Protei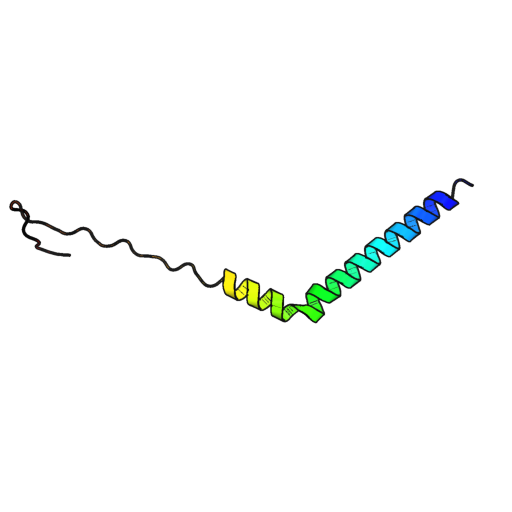n AF-A0A124FU90-F1 (afdb_monomer_lite)

Radius of gyration: 30.79 Å; chains: 1; bounding box: 58×31×80 Å

Sequence (66 aa):
MRTKRFDLFFVLFLLTIGFFIYKLYDYQIVNSEKYAAQVESISRRSISILPPRGMILDRNGIPIAW

Secondary structure (DSSP, 8-state):
--HHHHHHHHHHHHHHHHHHHHHHHIIIIISHHHHHHHHHHHHS-----PPPPPPEE-TTS-EEE-

Foldseek 3Di:
DVVVVVVVVVVVVVVVVVVVVVVVCCCVPVCVVVVVVVVVVVVPDPDPPDDDDDFDADPVRHTPGD

Organism: NCBI:txid1236046

Structure (mmCIF, N/CA/C/O backbone):
data_AF-A0A124FU90-F1
#
_entry.id   AF-A0A124FU90-F1
#
loop_
_atom_site.group_PDB
_atom_site.id
_atom_site.type_symbol
_atom_site.label_atom_id
_atom_site.label_alt_id
_atom_site.label_comp_id
_atom_site.label_asym_id
_atom_site.label_entity_id
_atom_site.label_seq_id
_atom_site.pdbx_PDB_ins_code
_atom_site.Cartn_x
_atom_site.Cartn_y
_atom_site.Cartn_z
_atom_site.occupancy
_atom_site.B_iso_or_equiv
_atom_site.auth_seq_id
_atom_site.auth_comp_id
_atom_site.auth_asym_id
_atom_site.auth_atom_id
_atom_site.pdbx_PDB_model_num
ATOM 1 N N . MET A 1 1 ? -27.474 12.690 33.871 1.00 54.44 1 MET A N 1
ATOM 2 C CA . MET A 1 1 ? -27.654 12.633 32.396 1.00 54.44 1 MET A CA 1
ATOM 3 C C . MET A 1 1 ? -26.427 13.063 31.568 1.00 54.44 1 MET A C 1
ATOM 5 O O . MET A 1 1 ? -26.453 12.868 30.360 1.00 54.44 1 MET A O 1
ATOM 9 N N . ARG A 1 2 ? -25.339 13.597 32.157 1.00 61.66 2 ARG A N 1
ATOM 10 C CA . ARG A 1 2 ? -24.162 14.097 31.408 1.00 61.66 2 ARG A CA 1
ATOM 11 C C . ARG A 1 2 ? -23.155 13.005 30.983 1.00 61.66 2 ARG A C 1
ATOM 13 O O . ARG A 1 2 ? -22.514 13.161 29.955 1.00 61.66 2 ARG A O 1
ATOM 20 N N . THR A 1 3 ? -23.082 11.887 31.708 1.00 71.38 3 THR A N 1
ATOM 21 C CA . THR A 1 3 ? -22.170 10.753 31.434 1.00 71.38 3 THR A CA 1
ATOM 22 C C . THR A 1 3 ? -22.601 9.895 30.244 1.00 71.38 3 THR A C 1
ATOM 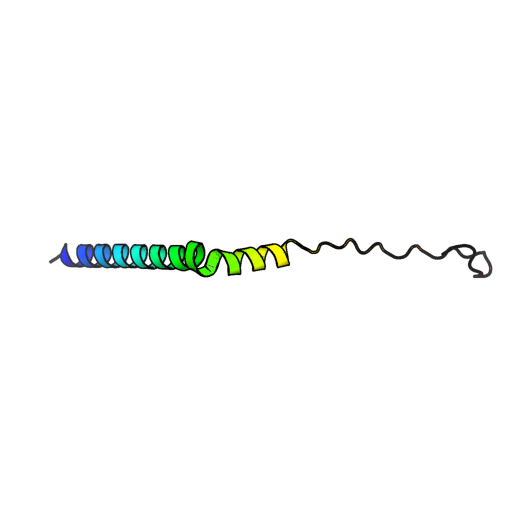24 O O . THR A 1 3 ? -21.777 9.565 29.406 1.00 71.38 3 THR A O 1
ATOM 27 N N . LYS A 1 4 ? -23.910 9.665 30.072 1.00 80.75 4 LYS A N 1
ATOM 28 C CA . LYS A 1 4 ? -24.490 8.854 28.979 1.00 80.75 4 LYS A CA 1
ATOM 29 C C . LYS A 1 4 ? -24.049 9.285 27.571 1.00 80.75 4 LYS A C 1
ATOM 31 O O . LYS A 1 4 ? -23.932 8.452 26.683 1.00 80.75 4 LYS A O 1
ATOM 36 N N . ARG A 1 5 ? -23.830 10.589 27.353 1.00 82.75 5 ARG A N 1
ATOM 37 C CA . ARG A 1 5 ? -23.340 11.118 26.067 1.00 82.75 5 ARG A CA 1
ATOM 38 C C . ARG A 1 5 ? -21.863 10.791 25.858 1.00 82.75 5 ARG A C 1
ATOM 40 O O . ARG A 1 5 ? -21.476 10.446 24.753 1.00 82.75 5 ARG A O 1
ATOM 47 N N . PHE A 1 6 ? -21.061 10.883 26.916 1.00 88.12 6 PHE A N 1
ATOM 48 C CA . PHE A 1 6 ? -19.646 10.526 26.877 1.00 88.12 6 PHE A CA 1
ATOM 49 C C . PHE A 1 6 ? -19.460 9.018 26.666 1.00 88.12 6 PHE A C 1
ATOM 51 O O . PHE A 1 6 ? -18.673 8.624 25.813 1.00 88.12 6 PHE A O 1
ATOM 58 N N . ASP A 1 7 ? -20.263 8.192 27.343 1.00 89.69 7 ASP A N 1
ATOM 59 C CA . ASP A 1 7 ? -20.274 6.737 27.149 1.00 89.69 7 ASP A CA 1
ATOM 60 C C . ASP A 1 7 ? -20.608 6.368 25.694 1.00 89.69 7 ASP A C 1
ATOM 62 O O . ASP A 1 7 ? -19.973 5.494 25.111 1.00 89.69 7 ASP A O 1
ATOM 66 N N . LEU A 1 8 ? -21.557 7.079 25.071 1.00 91.94 8 LEU A N 1
ATOM 67 C CA . LEU A 1 8 ? -21.892 6.890 23.658 1.00 91.94 8 LEU A CA 1
ATOM 68 C C . LEU A 1 8 ? -20.702 7.198 22.739 1.00 91.94 8 LEU A C 1
ATOM 70 O O . LEU A 1 8 ? -20.402 6.406 21.848 1.00 91.94 8 LEU A O 1
ATOM 74 N N . PHE A 1 9 ? -20.014 8.324 22.955 1.00 93.50 9 PHE A N 1
ATOM 75 C CA . PHE A 1 9 ? -18.818 8.662 22.178 1.00 93.50 9 PHE A CA 1
ATOM 76 C C . PHE A 1 9 ? -17.697 7.645 22.385 1.00 93.50 9 PHE A C 1
ATOM 78 O O . PHE A 1 9 ? -17.016 7.293 21.426 1.00 93.50 9 PHE A O 1
ATOM 85 N N . PHE A 1 10 ? -17.535 7.135 23.603 1.00 94.75 10 PHE A N 1
ATOM 86 C CA . PHE A 1 10 ? -16.536 6.120 23.910 1.00 94.75 10 PHE A CA 1
ATOM 87 C C . PHE A 1 10 ? -16.825 4.792 23.194 1.00 94.75 10 PHE A C 1
ATOM 89 O O . PHE A 1 10 ? -15.935 4.216 22.571 1.00 94.75 10 PHE A O 1
ATOM 96 N N . VAL A 1 11 ? -18.082 4.340 23.200 1.00 96.19 11 VAL A N 1
ATOM 97 C CA . VAL A 1 11 ? -18.500 3.143 22.452 1.00 96.19 11 VAL A CA 1
ATOM 98 C C . VAL A 1 11 ? -18.322 3.345 20.948 1.00 96.19 11 VAL A C 1
ATOM 100 O O . VAL A 1 11 ? -17.778 2.471 20.275 1.00 96.19 11 VAL A O 1
ATOM 103 N N . LEU A 1 12 ? -18.721 4.502 20.412 1.00 96.56 12 LEU A N 1
ATOM 104 C CA . LEU A 1 12 ? -18.541 4.819 18.993 1.00 96.56 12 LEU A CA 1
ATOM 105 C C . LEU A 1 12 ? -17.057 4.825 18.597 1.00 96.56 12 LEU A C 1
ATOM 107 O O . LEU A 1 12 ? -16.689 4.321 17.534 1.00 96.56 12 LEU A O 1
ATOM 111 N N . PHE A 1 13 ? -16.200 5.359 19.464 1.00 96.94 13 PHE A N 1
ATOM 112 C CA . PHE A 1 13 ? -14.757 5.372 19.267 1.00 96.94 13 PHE A CA 1
ATOM 113 C C . PHE A 1 13 ? -14.177 3.953 19.234 1.00 96.94 13 PHE A C 1
ATOM 115 O O . PHE A 1 13 ? -13.437 3.618 18.309 1.00 96.94 13 PHE A O 1
ATOM 122 N N . LEU A 1 14 ? -14.574 3.088 20.173 1.00 97.62 14 LEU A N 1
ATOM 123 C CA . LEU A 1 14 ? -14.156 1.683 20.180 1.00 97.62 14 LEU A CA 1
ATOM 124 C C . LEU A 1 14 ? -14.634 0.922 18.940 1.00 97.62 14 LEU A C 1
ATOM 126 O O . LEU A 1 14 ? -13.856 0.174 18.350 1.00 97.62 14 LEU A O 1
ATOM 130 N N . LEU A 1 15 ? -15.877 1.141 18.503 1.00 98.00 15 LEU A N 1
ATOM 131 C CA . LEU A 1 15 ? -16.392 0.549 17.264 1.00 98.00 15 LEU A CA 1
ATOM 132 C C . LEU A 1 15 ? -15.588 1.005 16.043 1.00 98.00 15 LEU A C 1
ATOM 134 O O . LEU A 1 15 ? -15.262 0.194 15.178 1.00 98.00 15 LEU A O 1
ATOM 138 N N . THR A 1 16 ? -15.223 2.285 16.000 1.00 97.94 16 THR A N 1
ATOM 139 C CA . THR A 1 16 ? -14.399 2.848 14.925 1.00 97.94 16 THR A CA 1
ATOM 140 C C . THR A 1 16 ? -13.013 2.204 14.897 1.00 97.94 16 THR A C 1
ATOM 142 O O . THR A 1 16 ? -12.550 1.789 13.835 1.00 97.94 16 THR A O 1
ATOM 145 N N . ILE A 1 17 ? -12.369 2.045 16.057 1.00 98.19 17 ILE A N 1
ATOM 146 C CA . ILE A 1 17 ? -11.087 1.333 16.160 1.00 98.19 17 ILE A CA 1
ATOM 147 C C . ILE A 1 17 ? -11.234 -0.115 15.685 1.00 98.19 17 ILE A C 1
ATOM 149 O O . ILE A 1 17 ? -10.441 -0.566 14.860 1.00 98.19 17 ILE A O 1
ATOM 153 N N . GLY A 1 18 ? -12.255 -0.833 16.159 1.00 98.06 18 GLY A N 1
ATOM 154 C CA . GLY A 1 18 ? -12.508 -2.218 15.755 1.00 98.06 18 GLY A CA 1
ATOM 155 C C . GLY A 1 18 ? -12.697 -2.361 14.242 1.00 98.06 18 GLY A C 1
ATOM 156 O O . GLY A 1 18 ? -12.127 -3.261 13.627 1.00 98.06 18 GLY A O 1
ATOM 157 N N . PHE A 1 19 ? -13.420 -1.425 13.623 1.00 98.19 19 PHE A N 1
AT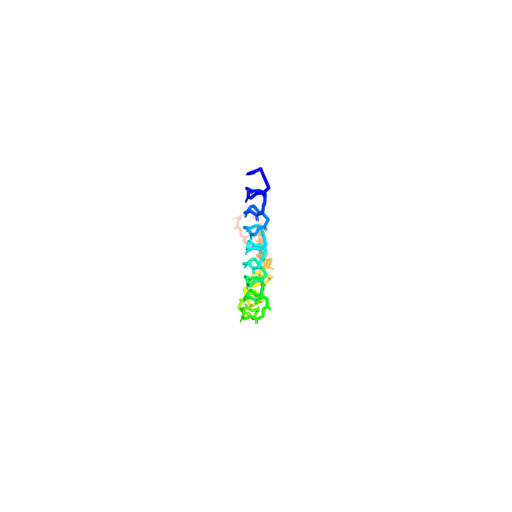OM 158 C CA . PHE A 1 19 ? -13.584 -1.369 12.172 1.00 98.19 19 PHE A CA 1
ATOM 159 C C . PHE A 1 19 ? -12.246 -1.188 11.442 1.00 98.19 19 PHE A C 1
ATOM 161 O O . PHE A 1 19 ? -11.976 -1.898 10.470 1.00 98.19 19 PHE A O 1
ATOM 168 N N . PHE A 1 20 ? -11.383 -0.283 11.912 1.00 98.00 20 PHE A N 1
ATOM 169 C CA . PHE A 1 20 ? -10.067 -0.082 11.304 1.00 98.00 20 PHE A CA 1
ATOM 170 C C . PHE A 1 20 ? -9.140 -1.285 11.486 1.00 98.00 20 PHE A C 1
ATOM 172 O O . PHE A 1 20 ? -8.430 -1.631 10.545 1.00 98.00 20 PHE A O 1
ATOM 179 N N . ILE A 1 21 ? -9.182 -1.966 12.635 1.00 98.12 21 ILE A N 1
ATOM 180 C CA . ILE A 1 21 ? -8.429 -3.212 12.854 1.00 98.12 21 ILE A CA 1
ATOM 181 C C . ILE A 1 21 ? -8.892 -4.292 11.873 1.00 98.12 21 ILE A C 1
ATOM 183 O O . ILE A 1 21 ? -8.061 -4.938 11.238 1.00 98.12 21 ILE A O 1
ATOM 187 N N . TYR A 1 22 ? -10.205 -4.456 11.696 1.00 98.00 22 TYR A N 1
ATOM 188 C CA . TYR A 1 22 ? -10.752 -5.401 10.725 1.00 98.00 22 TYR A CA 1
ATOM 189 C C . TYR A 1 22 ? -10.302 -5.077 9.294 1.00 98.00 22 TYR A C 1
ATOM 191 O O . TYR A 1 22 ? -9.863 -5.963 8.563 1.00 98.00 22 TYR A O 1
ATOM 199 N N . LYS A 1 23 ? -10.338 -3.798 8.903 1.00 97.25 23 LYS A N 1
ATOM 200 C CA . LYS A 1 23 ? -9.831 -3.362 7.595 1.00 97.25 23 LYS A CA 1
ATOM 201 C C . LYS A 1 23 ? -8.340 -3.621 7.427 1.00 97.25 23 LYS A C 1
ATOM 203 O O . LYS A 1 23 ? -7.908 -4.034 6.358 1.00 97.25 23 LYS A O 1
ATOM 208 N N . LEU A 1 24 ? -7.560 -3.412 8.478 1.00 97.06 24 LEU A N 1
ATOM 209 C CA . LEU A 1 24 ? -6.128 -3.663 8.461 1.00 97.06 24 LEU A CA 1
ATOM 210 C C . LEU A 1 24 ? -5.830 -5.163 8.327 1.00 97.06 24 LEU A C 1
ATOM 212 O O . LEU A 1 24 ? -4.960 -5.527 7.543 1.00 97.06 24 LEU A O 1
ATOM 216 N N . TYR A 1 25 ? -6.598 -6.027 8.995 1.00 97.38 25 TYR A N 1
ATOM 217 C CA . TYR A 1 25 ? -6.528 -7.478 8.804 1.00 97.38 25 TYR A CA 1
ATOM 218 C C . TYR A 1 25 ? -6.865 -7.890 7.362 1.00 97.38 25 TYR A C 1
ATOM 220 O O . TYR A 1 25 ? -6.134 -8.671 6.755 1.00 97.38 25 TYR A O 1
ATOM 228 N N . ASP A 1 26 ? -7.924 -7.327 6.779 1.00 97.00 26 ASP A N 1
ATOM 229 C CA . ASP A 1 26 ? -8.307 -7.588 5.387 1.00 97.00 26 ASP A CA 1
ATOM 230 C C . ASP A 1 26 ? -7.198 -7.181 4.398 1.00 97.00 26 ASP A C 1
ATOM 232 O O . ASP A 1 26 ? -6.859 -7.929 3.480 1.00 97.00 26 ASP A O 1
ATOM 236 N N . TYR A 1 27 ? -6.561 -6.029 4.609 1.00 94.94 27 TYR A N 1
ATOM 237 C CA . TYR A 1 27 ? -5.467 -5.579 3.748 1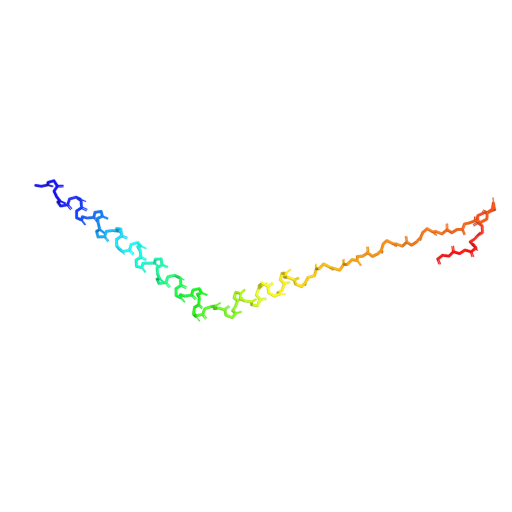.00 94.94 27 TYR A CA 1
ATOM 238 C C . TYR A 1 27 ? -4.173 -6.373 3.944 1.00 94.94 27 TYR A C 1
ATOM 240 O O . TYR A 1 27 ? -3.502 -6.684 2.961 1.00 94.94 27 TYR A O 1
ATOM 248 N N . GLN A 1 28 ? -3.813 -6.694 5.188 1.00 94.19 28 GLN A N 1
ATOM 249 C CA . GLN A 1 28 ? -2.517 -7.298 5.511 1.00 94.19 28 GLN A CA 1
ATOM 250 C C . GLN A 1 28 ? -2.499 -8.821 5.488 1.00 94.19 28 GLN A C 1
ATOM 252 O O . GLN A 1 28 ? -1.428 -9.386 5.306 1.00 94.19 28 GLN A O 1
ATOM 257 N N . ILE A 1 29 ? -3.629 -9.491 5.712 1.00 95.19 29 ILE A N 1
ATOM 258 C CA . ILE A 1 29 ? -3.683 -10.957 5.781 1.00 95.19 29 ILE A CA 1
ATOM 259 C C . ILE A 1 29 ? -4.431 -11.518 4.579 1.00 95.19 29 ILE A C 1
ATOM 261 O O . ILE A 1 29 ? -3.900 -12.379 3.888 1.00 95.19 29 ILE A O 1
ATOM 265 N N . VAL A 1 30 ? -5.633 -11.009 4.295 1.00 96.06 30 VAL A N 1
ATOM 266 C CA . VAL A 1 30 ? -6.477 -11.555 3.217 1.00 96.06 30 VAL A CA 1
ATOM 267 C C . VAL A 1 30 ? -5.963 -11.135 1.840 1.00 96.06 30 VAL A C 1
ATOM 269 O O . VAL A 1 30 ? -5.863 -11.957 0.936 1.00 96.06 30 VAL A O 1
ATOM 272 N N . ASN A 1 31 ? -5.617 -9.858 1.671 1.00 95.19 31 ASN A N 1
ATOM 273 C CA . ASN A 1 31 ? -5.263 -9.284 0.369 1.00 95.19 31 ASN A CA 1
ATOM 274 C C . ASN A 1 31 ? -3.767 -8.949 0.226 1.00 95.19 31 ASN A C 1
ATOM 276 O O . ASN A 1 31 ? -3.389 -8.193 -0.672 1.00 95.19 31 ASN A O 1
ATOM 280 N N . SER A 1 32 ? -2.908 -9.498 1.088 1.00 90.94 32 SER A N 1
ATOM 281 C CA . SER A 1 32 ? -1.474 -9.175 1.121 1.00 90.94 32 SER A CA 1
ATOM 282 C C . SER A 1 32 ? -0.779 -9.415 -0.215 1.00 90.94 32 SER A C 1
ATOM 284 O O . SER A 1 32 ? -0.113 -8.520 -0.732 1.00 90.94 32 SER A O 1
ATOM 286 N N . GLU A 1 33 ? -0.999 -10.582 -0.817 1.00 91.25 33 GLU A N 1
ATOM 287 C CA . GLU A 1 33 ? -0.404 -10.969 -2.098 1.00 91.25 33 GLU A CA 1
ATOM 288 C C . GLU A 1 33 ? -0.828 -10.027 -3.227 1.00 91.25 33 GLU A C 1
ATOM 290 O O . GLU A 1 33 ? -0.003 -9.583 -4.025 1.00 91.25 33 GLU A O 1
ATOM 295 N N . LYS A 1 34 ? -2.109 -9.641 -3.254 1.00 92.38 34 LYS A N 1
ATOM 296 C CA . LYS A 1 34 ? -2.659 -8.714 -4.250 1.00 92.38 34 LYS A CA 1
ATOM 297 C C . LYS A 1 34 ? -1.979 -7.346 -4.190 1.00 92.38 34 LYS A C 1
ATOM 299 O O . LYS A 1 34 ? -1.718 -6.744 -5.235 1.00 92.38 34 LYS A O 1
ATOM 304 N N . TYR A 1 35 ? -1.737 -6.824 -2.990 1.00 89.50 35 TYR A N 1
ATOM 305 C CA . TYR A 1 35 ? -1.080 -5.527 -2.821 1.00 89.50 35 TYR A CA 1
ATOM 306 C C . TYR A 1 35 ? 0.441 -5.621 -3.006 1.00 89.50 35 TYR A C 1
ATOM 308 O O . TYR A 1 35 ? 1.030 -4.708 -3.584 1.00 89.50 35 TYR A O 1
ATOM 316 N N . ALA A 1 36 ? 1.072 -6.736 -2.628 1.00 88.75 36 ALA A N 1
ATOM 317 C CA . ALA A 1 36 ? 2.488 -6.991 -2.899 1.00 88.75 36 ALA A CA 1
ATOM 318 C C . ALA A 1 36 ? 2.779 -7.062 -4.410 1.00 88.75 36 ALA A C 1
ATOM 320 O O . ALA A 1 36 ? 3.692 -6.394 -4.897 1.00 88.75 36 ALA A O 1
ATOM 321 N N . ALA A 1 37 ? 1.947 -7.779 -5.172 1.00 88.69 37 ALA A N 1
ATOM 322 C CA . ALA A 1 37 ? 2.068 -7.880 -6.626 1.00 88.69 37 ALA A CA 1
ATOM 323 C C . ALA A 1 37 ? 1.896 -6.520 -7.332 1.00 88.69 37 ALA A C 1
ATOM 325 O O . ALA A 1 37 ? 2.598 -6.219 -8.299 1.00 88.69 37 ALA A O 1
ATOM 326 N N . GLN A 1 38 ? 1.001 -5.658 -6.829 1.00 86.50 38 GLN A N 1
ATOM 327 C CA . GLN A 1 38 ? 0.862 -4.288 -7.336 1.00 86.50 38 GLN A CA 1
ATOM 328 C C . GLN A 1 38 ? 2.153 -3.487 -7.146 1.00 86.50 38 GLN A C 1
ATOM 330 O O . GLN A 1 38 ? 2.620 -2.855 -8.093 1.00 86.50 38 GLN A O 1
ATOM 335 N N . VAL A 1 39 ? 2.773 -3.547 -5.966 1.00 83.75 39 VAL A N 1
ATOM 336 C CA . VAL A 1 39 ? 4.038 -2.844 -5.702 1.00 83.75 39 VAL A CA 1
ATOM 337 C C . VAL A 1 39 ? 5.164 -3.371 -6.592 1.00 83.75 39 VAL A C 1
ATOM 339 O O . VAL A 1 39 ? 5.923 -2.576 -7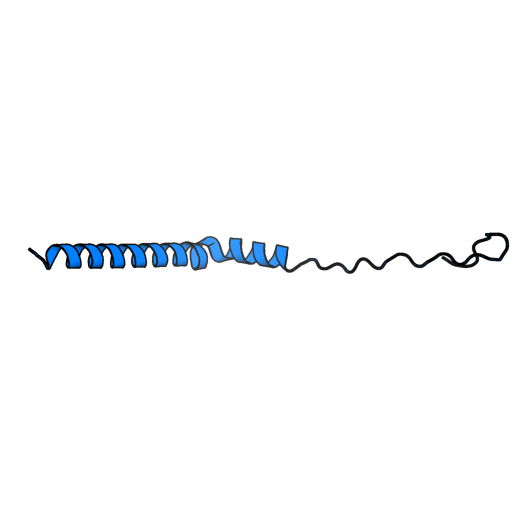.142 1.00 83.75 39 VAL A O 1
ATOM 342 N N . GLU A 1 40 ? 5.247 -4.682 -6.809 1.00 82.56 40 GLU A N 1
ATOM 343 C CA . GLU A 1 40 ? 6.253 -5.277 -7.697 1.00 82.56 40 GLU A CA 1
ATOM 344 C C . GLU A 1 40 ? 6.095 -4.810 -9.157 1.00 82.56 40 GLU A C 1
ATOM 346 O O . GLU A 1 40 ? 7.086 -4.597 -9.863 1.00 82.56 40 GLU A O 1
ATOM 351 N N . SER A 1 41 ? 4.852 -4.599 -9.604 1.00 75.62 41 SER A N 1
ATOM 352 C CA . SER A 1 41 ? 4.554 -4.045 -10.931 1.00 75.62 41 SER A CA 1
ATOM 353 C C . SER A 1 41 ? 4.928 -2.564 -11.062 1.00 75.62 41 SER A C 1
ATOM 355 O O . SER A 1 41 ? 5.388 -2.143 -12.120 1.00 75.62 41 SER A O 1
ATOM 357 N N . ILE A 1 42 ? 4.796 -1.787 -9.980 1.00 72.62 42 ILE A N 1
ATOM 358 C CA . ILE A 1 42 ? 5.154 -0.361 -9.934 1.00 72.62 42 ILE A CA 1
ATOM 359 C C . ILE A 1 42 ? 6.674 -0.186 -9.825 1.00 72.62 42 ILE A C 1
ATOM 361 O O . ILE A 1 42 ? 7.252 0.681 -10.477 1.00 72.62 42 ILE A O 1
ATOM 365 N N . SER A 1 43 ? 7.338 -1.015 -9.015 1.00 64.50 43 SER A N 1
ATOM 366 C CA . SER A 1 43 ? 8.784 -0.944 -8.782 1.00 64.50 43 SER A CA 1
ATOM 367 C C . SER A 1 43 ? 9.592 -1.331 -10.029 1.00 64.50 43 SER A C 1
ATOM 369 O O . SER A 1 43 ? 10.656 -0.765 -10.285 1.00 64.50 43 SER A O 1
ATOM 371 N N . ARG A 1 44 ? 9.074 -2.238 -10.867 1.00 63.34 44 ARG A N 1
ATOM 372 C CA . ARG A 1 44 ? 9.712 -2.630 -12.131 1.00 63.34 44 ARG A CA 1
ATOM 373 C C . ARG A 1 44 ? 9.245 -1.775 -13.312 1.00 63.34 44 ARG A C 1
ATOM 375 O O . ARG A 1 44 ? 8.463 -2.253 -14.125 1.00 63.34 44 ARG A O 1
ATOM 382 N N . ARG A 1 45 ? 9.804 -0.569 -13.480 1.00 65.88 45 ARG A N 1
ATOM 383 C CA . ARG A 1 45 ? 10.279 -0.049 -14.791 1.00 65.88 45 ARG A CA 1
ATOM 384 C C . ARG A 1 45 ? 10.743 1.408 -14.698 1.00 65.88 45 ARG A C 1
ATOM 386 O O . ARG A 1 45 ? 10.010 2.335 -15.022 1.00 65.88 45 ARG A O 1
ATOM 393 N N . SER A 1 46 ? 12.021 1.604 -14.401 1.00 64.12 46 SER A N 1
ATOM 394 C CA . SER A 1 46 ? 12.780 2.705 -14.996 1.00 64.12 46 SER A CA 1
ATOM 395 C C . SER A 1 46 ? 13.705 2.105 -16.054 1.00 64.12 46 SER A C 1
ATOM 397 O O . SER A 1 46 ? 14.824 1.682 -15.782 1.00 64.12 46 SER A O 1
ATOM 399 N N . ILE A 1 47 ? 13.210 1.991 -17.287 1.00 71.31 47 ILE A N 1
ATOM 400 C CA . ILE A 1 47 ? 14.104 1.735 -18.418 1.00 71.31 47 ILE A CA 1
ATOM 401 C C . ILE A 1 47 ? 14.737 3.069 -18.800 1.00 71.31 47 ILE A C 1
ATOM 403 O O . ILE A 1 47 ? 14.040 4.018 -19.152 1.00 71.31 47 ILE A O 1
ATOM 407 N N . SER A 1 48 ? 16.060 3.162 -18.683 1.00 76.62 48 SER A N 1
ATOM 408 C CA . SER A 1 48 ? 16.787 4.297 -19.238 1.00 76.62 48 SER A CA 1
ATOM 409 C C . SER A 1 48 ? 16.708 4.187 -20.756 1.00 76.62 48 SER A C 1
ATOM 411 O O . SER A 1 48 ? 17.315 3.303 -21.361 1.00 76.62 48 SER A O 1
ATOM 413 N N . ILE A 1 49 ? 15.890 5.040 -21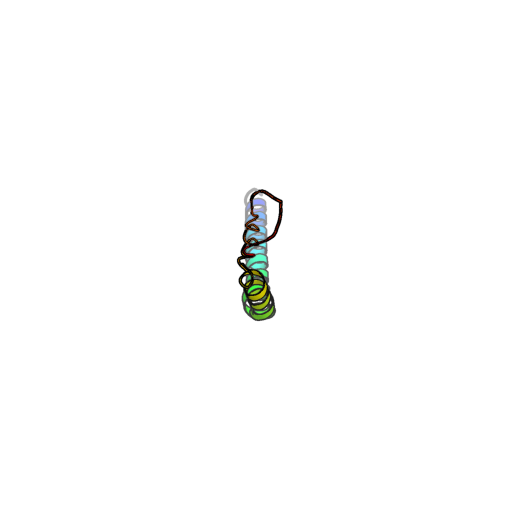.366 1.00 80.62 49 ILE A N 1
ATOM 414 C CA . ILE A 1 49 ? 15.860 5.191 -22.815 1.00 80.62 49 ILE A CA 1
ATOM 415 C C . ILE A 1 49 ? 17.071 6.053 -23.153 1.00 80.62 49 ILE A C 1
ATOM 417 O O . ILE A 1 49 ? 17.069 7.262 -22.920 1.00 80.62 49 ILE A O 1
ATOM 421 N N . LEU A 1 50 ? 18.132 5.413 -23.639 1.00 85.00 50 LEU A N 1
ATOM 422 C CA . LEU A 1 50 ? 19.297 6.130 -24.135 1.00 85.00 50 LEU A CA 1
ATOM 423 C C . LEU A 1 50 ? 18.857 6.968 -25.345 1.00 85.00 50 LEU A C 1
ATOM 425 O O . LEU A 1 50 ? 18.238 6.416 -26.260 1.00 85.00 50 LEU A O 1
ATOM 429 N N . PRO A 1 51 ? 19.142 8.280 -25.372 1.00 85.19 51 PRO A N 1
ATOM 430 C CA . PRO A 1 51 ? 18.866 9.073 -26.556 1.00 85.19 51 PRO A CA 1
ATOM 431 C C . PRO A 1 51 ? 19.702 8.540 -27.731 1.00 85.19 51 PRO A C 1
ATOM 433 O O . PRO A 1 51 ? 20.838 8.094 -27.521 1.00 85.19 51 PRO A O 1
ATOM 436 N N . PRO A 1 52 ? 19.175 8.581 -28.967 1.00 86.00 52 PRO A N 1
ATOM 437 C CA . PRO A 1 52 ? 19.975 8.264 -30.143 1.00 86.00 52 PRO A CA 1
ATOM 438 C C . PRO A 1 52 ? 21.185 9.207 -30.212 1.00 86.00 52 PRO A C 1
ATOM 440 O O . PRO A 1 52 ? 21.078 10.393 -29.885 1.00 86.00 52 PRO A O 1
ATOM 443 N N . ARG A 1 53 ? 22.349 8.688 -30.622 1.00 88.19 53 ARG A N 1
ATOM 444 C CA . ARG A 1 53 ? 23.516 9.538 -30.886 1.00 88.19 53 ARG A CA 1
ATOM 445 C C . ARG A 1 53 ? 23.230 10.436 -32.090 1.00 88.19 53 ARG A C 1
ATOM 447 O O . ARG A 1 53 ? 22.490 10.067 -32.997 1.00 88.19 53 ARG A O 1
ATOM 454 N N . GLY A 1 54 ? 23.804 11.637 -32.076 1.00 88.62 54 GLY A N 1
ATOM 455 C CA . GLY A 1 54 ? 23.738 12.536 -33.223 1.00 88.62 54 GLY A CA 1
ATOM 456 C C . GLY A 1 54 ? 24.516 11.965 -34.408 1.00 88.62 54 GLY A C 1
ATOM 457 O O . GLY A 1 54 ? 25.589 11.393 -34.229 1.00 88.62 54 GLY A O 1
ATOM 458 N N . MET A 1 55 ? 23.981 12.155 -35.611 1.00 89.88 55 MET A N 1
ATOM 459 C CA . MET A 1 55 ? 24.657 11.792 -36.853 1.00 89.88 55 MET A CA 1
ATOM 460 C C . MET A 1 55 ? 25.798 12.776 -37.130 1.00 89.88 55 MET A C 1
ATOM 462 O O . MET A 1 55 ? 25.606 13.992 -37.056 1.00 89.88 55 MET A O 1
ATOM 466 N N . ILE A 1 56 ? 26.980 12.259 -37.458 1.00 90.44 56 ILE A N 1
ATOM 467 C CA . ILE A 1 56 ? 28.131 13.082 -37.834 1.00 90.44 56 ILE A CA 1
ATOM 468 C C . ILE A 1 56 ? 28.148 13.196 -39.358 1.00 90.44 56 ILE A C 1
ATOM 470 O O . ILE A 1 56 ? 28.211 12.185 -40.060 1.00 90.44 56 ILE A O 1
ATOM 474 N N . LEU A 1 57 ? 28.083 14.431 -39.852 1.00 93.44 57 LEU A N 1
ATOM 475 C CA . LEU A 1 57 ? 28.077 14.768 -41.273 1.00 93.44 57 LEU A CA 1
ATOM 476 C C . LEU A 1 57 ? 29.403 15.416 -41.674 1.00 93.44 57 LEU A C 1
ATOM 478 O O . LEU A 1 57 ? 30.005 16.159 -40.896 1.00 93.44 57 LEU A O 1
ATOM 482 N N . ASP A 1 58 ? 29.836 15.168 -42.905 1.00 90.00 58 ASP A N 1
ATOM 483 C CA . ASP A 1 58 ? 30.872 15.975 -43.539 1.00 90.00 58 ASP A CA 1
ATOM 484 C C . ASP A 1 58 ? 30.324 17.362 -43.953 1.00 90.00 58 ASP A C 1
ATOM 486 O O . ASP A 1 58 ? 29.142 17.678 -43.799 1.00 90.00 58 ASP A O 1
ATOM 490 N N . ARG A 1 59 ? 31.186 18.211 -44.525 1.00 92.50 59 ARG A N 1
ATOM 491 C CA . ARG A 1 59 ? 30.806 19.558 -45.001 1.00 92.50 59 ARG A CA 1
ATOM 492 C C . ARG A 1 59 ? 29.744 19.575 -46.112 1.00 92.50 59 ARG A C 1
ATOM 494 O O . ARG A 1 59 ? 29.185 20.633 -46.378 1.00 92.50 59 ARG A O 1
ATOM 501 N N . ASN A 1 60 ? 29.513 18.445 -46.776 1.00 93.88 60 ASN A N 1
ATOM 502 C CA . ASN A 1 60 ? 28.577 18.291 -47.886 1.00 93.88 60 ASN A CA 1
ATOM 503 C C . ASN A 1 60 ? 27.276 17.596 -47.446 1.00 93.88 60 ASN A C 1
ATOM 505 O O . ASN A 1 60 ? 26.416 17.332 -48.283 1.00 93.88 60 ASN A O 1
ATOM 509 N N . GLY A 1 61 ? 27.125 17.290 -46.152 1.00 86.88 61 GLY A N 1
ATOM 510 C CA . GLY A 1 61 ? 25.958 16.590 -45.619 1.00 86.88 61 GLY A CA 1
ATOM 511 C C . GLY A 1 61 ? 26.001 15.068 -45.790 1.00 86.88 61 GLY A C 1
ATOM 512 O O . GLY A 1 61 ? 24.961 14.422 -45.671 1.00 86.88 61 GLY A O 1
ATOM 513 N N . ILE A 1 62 ? 27.169 14.479 -46.057 1.00 92.19 62 ILE A N 1
ATOM 514 C CA . ILE A 1 62 ? 27.363 13.030 -46.195 1.00 92.19 62 ILE A CA 1
ATOM 515 C C . ILE A 1 62 ? 27.633 12.424 -44.806 1.00 92.19 62 ILE A C 1
ATOM 517 O O . ILE A 1 62 ? 28.526 12.901 -44.100 1.00 92.19 62 ILE A O 1
ATOM 521 N N . PRO A 1 63 ? 26.900 11.375 -44.388 1.00 89.31 63 PRO A N 1
ATOM 522 C CA . PRO A 1 63 ? 27.095 10.750 -43.085 1.00 89.31 63 PRO A CA 1
ATOM 523 C C . PRO A 1 63 ? 28.420 9.988 -43.013 1.00 89.31 63 PRO A C 1
ATOM 525 O O . PRO A 1 63 ? 28.707 9.137 -43.854 1.00 89.31 63 PRO A O 1
ATOM 528 N N . ILE A 1 64 ? 29.202 10.270 -41.970 1.00 88.62 64 ILE A N 1
ATOM 529 C CA . ILE A 1 64 ? 30.463 9.575 -41.667 1.00 88.62 64 ILE A CA 1
ATOM 530 C C . ILE A 1 64 ? 30.354 8.652 -40.446 1.00 88.62 64 ILE A C 1
ATOM 532 O O . ILE A 1 64 ? 31.137 7.713 -40.327 1.00 88.62 64 ILE A O 1
ATOM 536 N N . ALA A 1 65 ? 29.381 8.887 -39.557 1.00 85.06 65 ALA A N 1
ATOM 537 C CA . ALA A 1 65 ? 29.044 8.005 -38.437 1.00 85.06 65 ALA A CA 1
ATOM 538 C C . ALA A 1 65 ? 27.609 8.258 -37.941 1.00 85.06 65 ALA A C 1
ATOM 540 O O . ALA A 1 65 ? 27.102 9.381 -38.050 1.00 85.06 65 ALA A O 1
ATOM 541 N N . TRP A 1 66 ? 26.986 7.222 -37.375 1.00 79.56 66 TRP A N 1
ATOM 542 C CA . TRP A 1 66 ? 25.657 7.238 -36.758 1.00 79.56 66 TRP A CA 1
ATOM 543 C C . TRP A 1 66 ? 25.630 6.336 -35.519 1.00 79.56 66 TRP A C 1
ATOM 545 O O . TRP A 1 66 ? 26.398 5.346 -35.497 1.00 79.56 66 TRP A O 1
#

pLDDT: mean 87.56, std 10.56, range [54.44, 98.19]